Protein AF-A0A6J6TVB7-F1 (afdb_monomer)

Radius of gyration: 13.94 Å; Cα contacts (8 Å, |Δi|>4): 45; chains: 1; bounding box: 28×20×35 Å

Organism: NCBI:txid449393

pLDDT: mean 90.36, std 7.34, range [56.03, 96.69]

Secondary structure (DSSP, 8-state):
-HHHHHHH-TT-EE-GGG-EE---BTTB--EEE--EE----PPTT-

Solvent-accessible surface area (backbone atoms only — not comparable to full-atom values): 3114 Å² total; per-residue (Å²): 116,68,66,58,47,54,71,73,44,73,69,54,45,72,44,72,91,68,46,36,69,35,80,67,59,87,92,49,76,59,62,74,39,75,47,68,49,58,82,89,75,84,74,88,89,120

Sequence (46 aa):
MIETVLHRLPDYTVDASQSDPYPARGRHFGWSALPTTFTPGLPIGA

Mean predicted aligned error: 4.68 Å

Foldseek 3Di:
DVVVCCVPFVPKDWPPVPWAWDDDDDPDTDTPDTDIDGDDDDDPPD

Structure (mmCIF, N/CA/C/O backbone):
data_AF-A0A6J6TVB7-F1
#
_entry.id   AF-A0A6J6TVB7-F1
#
loop_
_atom_site.group_PDB
_atom_site.id
_atom_site.type_symbol
_atom_site.label_atom_id
_atom_site.label_alt_id
_atom_site.label_comp_id
_atom_site.label_asym_id
_atom_site.label_entity_id
_atom_site.label_seq_id
_atom_site.pdbx_PDB_ins_code
_atom_site.Cartn_x
_atom_site.Cartn_y
_atom_site.Cartn_z
_atom_site.occupancy
_atom_site.B_iso_or_equiv
_atom_site.auth_seq_id
_atom_site.auth_comp_id
_atom_site.auth_asym_id
_atom_site.auth_atom_id
_atom_site.pdbx_PDB_model_num
ATOM 1 N N . MET A 1 1 ? 10.447 2.543 9.402 1.00 73.50 1 MET A N 1
ATOM 2 C CA . MET A 1 1 ? 9.297 2.893 8.532 1.00 73.50 1 MET A CA 1
ATOM 3 C C . MET A 1 1 ? 8.438 1.672 8.223 1.00 73.50 1 MET A C 1
ATOM 5 O O . MET A 1 1 ? 7.275 1.691 8.591 1.00 73.50 1 MET A O 1
ATOM 9 N N . ILE A 1 2 ? 8.981 0.603 7.622 1.00 87.62 2 ILE A N 1
ATOM 10 C CA . ILE A 1 2 ? 8.198 -0.613 7.316 1.00 87.62 2 ILE A CA 1
ATOM 11 C C . ILE A 1 2 ? 7.644 -1.310 8.571 1.00 87.62 2 ILE A C 1
ATOM 13 O O . ILE A 1 2 ? 6.490 -1.710 8.592 1.00 87.62 2 ILE A O 1
ATOM 17 N N . GLU A 1 3 ? 8.426 -1.362 9.649 1.00 93.19 3 GLU A N 1
ATOM 18 C CA . GLU A 1 3 ? 8.036 -1.969 10.930 1.00 93.19 3 GLU A CA 1
ATOM 19 C C . GLU A 1 3 ? 6.724 -1.396 11.493 1.00 93.19 3 GLU A C 1
ATOM 21 O O . GLU A 1 3 ? 5.845 -2.135 11.923 1.00 93.19 3 GLU A O 1
ATOM 26 N N . THR A 1 4 ? 6.537 -0.076 11.414 1.00 90.25 4 THR A N 1
ATOM 27 C CA . THR A 1 4 ? 5.306 0.580 11.870 1.00 90.25 4 THR A CA 1
ATOM 28 C C . THR A 1 4 ? 4.094 0.165 11.041 1.00 90.25 4 THR A C 1
ATOM 30 O O . THR A 1 4 ? 3.022 -0.037 11.605 1.00 90.25 4 THR A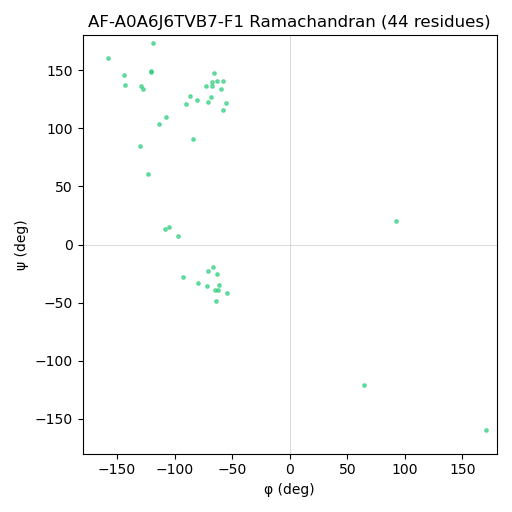 O 1
ATOM 33 N N . VAL A 1 5 ? 4.262 0.013 9.723 1.00 88.44 5 VAL A N 1
ATOM 34 C CA . VAL A 1 5 ? 3.200 -0.461 8.823 1.00 88.44 5 VAL A CA 1
ATOM 35 C C . VAL A 1 5 ? 2.815 -1.891 9.189 1.00 88.44 5 VAL A C 1
ATOM 37 O O . VAL A 1 5 ? 1.639 -2.154 9.409 1.00 88.44 5 VAL A O 1
ATOM 40 N N . LEU A 1 6 ? 3.800 -2.778 9.356 1.00 90.69 6 LEU A N 1
ATOM 41 C CA . LEU A 1 6 ? 3.562 -4.181 9.710 1.00 90.69 6 LEU A CA 1
ATOM 42 C C 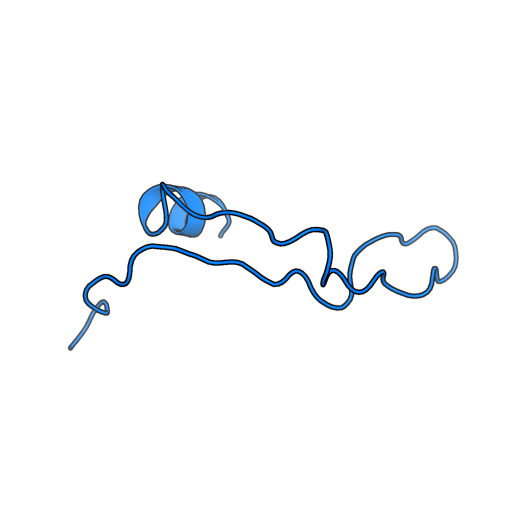. LEU A 1 6 ? 2.867 -4.341 11.069 1.00 90.69 6 LEU A C 1
ATOM 44 O O . LEU A 1 6 ? 2.038 -5.229 11.233 1.00 90.69 6 LEU A O 1
ATOM 48 N N . HIS A 1 7 ? 3.170 -3.477 12.041 1.00 92.56 7 HIS A N 1
ATOM 49 C CA . HIS A 1 7 ? 2.517 -3.523 13.350 1.00 92.56 7 HIS A CA 1
ATOM 50 C C . HIS A 1 7 ? 1.127 -2.884 13.383 1.00 92.56 7 HIS A C 1
ATOM 52 O O . HIS A 1 7 ? 0.287 -3.315 14.170 1.00 92.56 7 HIS A O 1
ATOM 58 N N . ARG A 1 8 ? 0.880 -1.830 12.596 1.00 91.88 8 ARG A N 1
ATOM 59 C CA . ARG A 1 8 ? -0.388 -1.078 12.640 1.00 91.88 8 ARG A CA 1
ATOM 60 C C . ARG A 1 8 ? -1.425 -1.582 11.648 1.00 91.88 8 ARG A C 1
ATOM 62 O O . ARG A 1 8 ? -2.608 -1.440 11.929 1.00 91.88 8 ARG A O 1
ATOM 69 N N . LEU A 1 9 ? -0.985 -2.158 10.535 1.00 95.00 9 LEU A N 1
ATOM 70 C CA . LEU A 1 9 ? -1.828 -2.702 9.475 1.00 95.00 9 LEU A CA 1
ATOM 71 C C . LEU A 1 9 ? -1.483 -4.189 9.266 1.00 95.00 9 LEU A C 1
ATOM 73 O O . LEU A 1 9 ? -0.998 -4.549 8.200 1.00 95.00 9 LEU A O 1
ATOM 77 N N . PRO A 1 10 ? -1.640 -5.064 10.277 1.00 94.06 10 PRO A N 1
ATOM 78 C CA . PRO A 1 10 ? -1.143 -6.443 10.208 1.00 94.06 10 PRO A CA 1
ATOM 79 C C . PRO A 1 10 ? -1.861 -7.307 9.160 1.00 94.06 10 PRO A C 1
ATOM 81 O O . PRO A 1 10 ? -1.341 -8.340 8.751 1.00 94.06 10 PRO A O 1
ATOM 84 N N . ASP A 1 11 ? -3.052 -6.893 8.739 1.00 95.31 11 ASP A N 1
ATOM 85 C CA . ASP A 1 11 ? -3.929 -7.579 7.794 1.00 95.31 11 ASP A CA 1
ATOM 86 C C . ASP A 1 11 ? -3.936 -6.925 6.404 1.00 95.31 11 ASP A C 1
ATOM 88 O O . ASP A 1 11 ? -4.830 -7.193 5.601 1.00 95.31 11 ASP A O 1
ATOM 92 N N . TYR A 1 12 ? -2.964 -6.054 6.107 1.00 94.31 12 TYR A N 1
ATOM 93 C CA . TYR A 1 12 ? -2.945 -5.375 4.820 1.00 94.31 12 TYR A CA 1
ATOM 94 C C . TYR A 1 12 ? -2.777 -6.366 3.658 1.00 94.31 12 TYR A C 1
ATOM 96 O O . TYR A 1 12 ? -1.983 -7.308 3.713 1.00 94.31 12 TYR A O 1
ATOM 104 N N . THR A 1 13 ? -3.494 -6.121 2.566 1.00 96.06 13 THR A N 1
ATOM 105 C C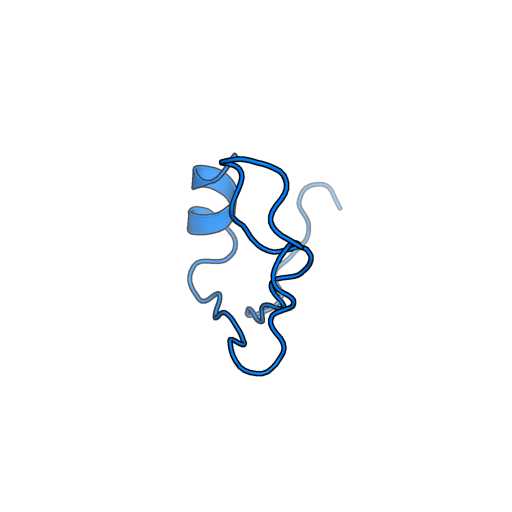A . THR A 1 13 ? -3.395 -6.908 1.333 1.00 96.06 13 THR A CA 1
ATOM 106 C C . THR A 1 13 ? -3.189 -5.996 0.134 1.00 96.06 13 THR A C 1
ATOM 108 O O . THR A 1 13 ? -3.817 -4.941 0.029 1.00 96.06 13 THR A O 1
ATOM 111 N N . VAL A 1 14 ? -2.279 -6.388 -0.760 1.00 95.31 14 VAL A N 1
ATOM 112 C CA . VAL A 1 14 ? -1.978 -5.660 -2.000 1.00 95.31 14 VAL A CA 1
ATOM 113 C C . VAL A 1 14 ? -2.935 -6.112 -3.095 1.00 95.31 14 VAL A C 1
ATOM 115 O O . VAL A 1 14 ? -3.018 -7.305 -3.387 1.00 95.31 14 VAL A O 1
ATOM 118 N N . ASP A 1 15 ? -3.593 -5.160 -3.752 1.00 95.69 15 ASP A N 1
ATOM 119 C CA . ASP A 1 15 ? -4.340 -5.434 -4.977 1.00 95.69 15 ASP A CA 1
ATOM 120 C C . ASP A 1 15 ? -3.389 -5.392 -6.177 1.00 95.69 15 ASP A C 1
ATOM 122 O O . ASP A 1 15 ? -3.149 -4.353 -6.799 1.00 95.69 15 ASP A O 1
ATOM 126 N N . ALA A 1 16 ? -2.823 -6.553 -6.503 1.00 93.81 16 ALA A N 1
ATOM 127 C CA . ALA A 1 16 ? -1.903 -6.686 -7.626 1.00 93.81 16 ALA A CA 1
ATOM 128 C C . ALA A 1 16 ? -2.565 -6.371 -8.981 1.00 93.81 16 ALA A C 1
ATOM 130 O O . ALA A 1 16 ? -1.869 -5.955 -9.909 1.00 93.81 16 ALA A O 1
ATOM 131 N N . SER A 1 17 ? -3.890 -6.528 -9.099 1.00 95.12 17 SER A N 1
ATOM 132 C CA . SER A 1 17 ? -4.614 -6.289 -10.354 1.00 95.12 17 SER 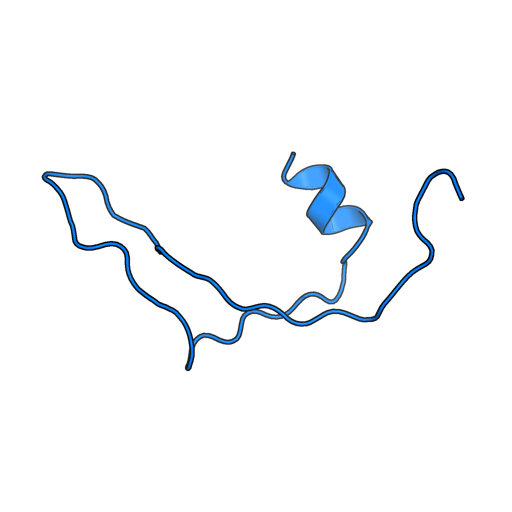A CA 1
ATOM 133 C C . SER A 1 17 ? -4.701 -4.807 -10.722 1.00 95.12 17 SER A C 1
ATOM 135 O O . SER A 1 17 ? -4.843 -4.477 -11.896 1.00 95.12 17 SER A O 1
ATOM 137 N N . GLN A 1 18 ? -4.574 -3.928 -9.725 1.00 95.56 18 GLN A N 1
ATOM 138 C CA . GLN A 1 18 ? -4.596 -2.470 -9.865 1.00 95.56 18 GLN A CA 1
ATOM 139 C C . GLN A 1 18 ? -3.207 -1.843 -9.654 1.00 95.56 18 GLN A C 1
ATOM 141 O O . GLN A 1 18 ? -3.089 -0.633 -9.463 1.00 95.56 18 GLN A O 1
ATOM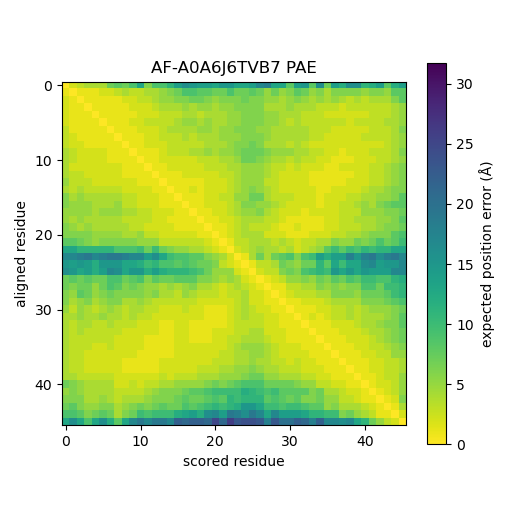 146 N N . SER A 1 19 ? -2.143 -2.653 -9.645 1.00 95.38 19 SER A N 1
ATOM 147 C CA . SER A 1 19 ? -0.783 -2.139 -9.479 1.00 95.38 19 SER A CA 1
ATOM 148 C C . SER A 1 19 ? -0.302 -1.406 -10.734 1.00 95.38 19 SER A C 1
ATOM 150 O O . SER A 1 19 ? -0.492 -1.878 -11.854 1.00 95.38 19 SER A O 1
ATOM 152 N N . ASP A 1 20 ? 0.346 -0.255 -10.539 1.00 95.19 20 ASP A N 1
ATOM 153 C CA . ASP A 1 20 ? 0.931 0.536 -11.625 1.00 95.19 20 ASP A CA 1
ATOM 154 C C . ASP A 1 20 ? 2.462 0.423 -11.572 1.00 95.19 20 ASP A C 1
ATOM 156 O O . ASP A 1 20 ? 3.084 0.936 -10.630 1.00 95.19 20 ASP A O 1
ATOM 160 N N . PRO A 1 21 ? 3.102 -0.276 -12.525 1.00 92.06 21 PRO A N 1
ATOM 161 C CA . PRO A 1 21 ? 4.548 -0.407 -12.549 1.00 92.06 21 PRO A CA 1
ATOM 162 C C . PRO A 1 21 ? 5.215 0.939 -12.843 1.00 92.06 21 PRO A C 1
ATOM 164 O O . PRO A 1 21 ? 4.800 1.707 -13.708 1.00 92.06 21 PRO A O 1
ATOM 167 N N . TYR A 1 22 ? 6.317 1.210 -12.149 1.00 89.12 22 TYR A N 1
ATOM 168 C CA . TYR A 1 22 ? 7.136 2.372 -12.457 1.00 89.12 22 TYR A CA 1
ATOM 169 C C . TYR A 1 22 ? 7.813 2.165 -13.819 1.00 89.12 22 TYR A C 1
ATOM 171 O O . TYR A 1 22 ? 8.491 1.144 -13.993 1.00 89.12 22 TYR A O 1
ATOM 179 N N . PRO A 1 23 ? 7.686 3.101 -14.783 1.00 84.25 23 PRO A N 1
ATOM 180 C CA . PRO A 1 23 ? 8.370 2.985 -16.063 1.00 84.25 23 PRO A CA 1
ATOM 181 C C . PRO A 1 23 ? 9.874 2.893 -15.815 1.00 84.25 23 PRO A C 1
ATOM 183 O O . PRO A 1 23 ? 10.474 3.828 -15.280 1.00 84.25 23 PRO A O 1
ATOM 186 N N . ALA A 1 24 ? 10.481 1.759 -16.168 1.00 79.50 24 ALA A N 1
ATOM 187 C CA . ALA A 1 24 ? 11.880 1.497 -15.859 1.00 79.50 24 ALA A CA 1
ATOM 188 C C . ALA A 1 24 ? 12.775 2.624 -16.403 1.00 79.50 24 ALA A C 1
ATOM 190 O O . ALA A 1 24 ? 12.794 2.908 -17.602 1.00 79.50 24 ALA A O 1
ATOM 191 N N . ARG A 1 25 ? 13.533 3.274 -15.513 1.00 78.56 25 ARG A N 1
ATOM 192 C CA . ARG A 1 25 ? 14.558 4.265 -15.872 1.00 78.56 25 ARG A CA 1
ATOM 193 C C . ARG A 1 25 ? 15.926 3.702 -15.509 1.00 78.56 25 ARG A C 1
ATOM 195 O O . ARG A 1 25 ? 16.308 3.654 -14.340 1.00 78.56 25 ARG A O 1
ATOM 202 N N . GLY A 1 26 ? 16.663 3.240 -16.518 1.00 84.56 26 GLY A N 1
ATOM 203 C CA . GLY A 1 26 ? 17.946 2.566 -16.315 1.00 84.56 26 GLY A CA 1
ATOM 204 C C . GLY A 1 26 ? 17.775 1.243 -15.563 1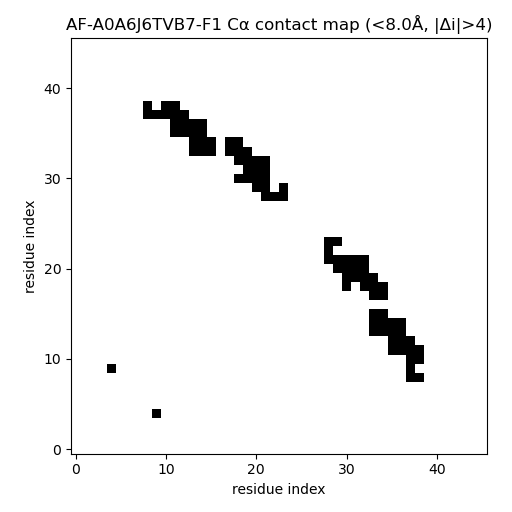.00 84.56 26 G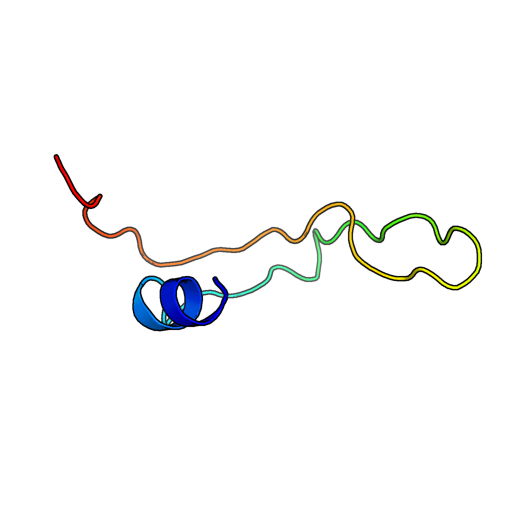LY A C 1
ATOM 205 O O . GLY A 1 26 ? 17.075 0.356 -16.035 1.00 84.56 26 GLY A O 1
ATOM 206 N N . ARG A 1 27 ? 18.419 1.105 -14.395 1.00 87.31 27 ARG A N 1
ATOM 207 C CA . ARG A 1 27 ? 18.342 -0.099 -13.536 1.00 87.31 27 ARG A CA 1
ATOM 208 C C . ARG A 1 27 ? 17.324 0.006 -12.394 1.00 87.31 27 ARG A C 1
ATOM 210 O O . ARG A 1 27 ? 17.311 -0.852 -11.516 1.00 87.31 27 ARG A O 1
ATOM 217 N N . HIS A 1 28 ? 16.513 1.060 -12.367 1.00 86.88 28 HIS A N 1
ATOM 218 C CA . HIS A 1 28 ? 15.519 1.254 -11.318 1.00 86.88 28 HIS A CA 1
ATOM 219 C C . HIS A 1 28 ? 14.199 0.603 -11.726 1.00 86.88 28 HIS A C 1
ATOM 221 O O . HIS A 1 28 ? 13.605 0.974 -12.740 1.00 86.88 28 HIS A O 1
ATOM 227 N N . PHE A 1 29 ? 13.754 -0.343 -10.903 1.00 88.94 29 PHE A N 1
ATOM 228 C CA . PHE A 1 29 ? 12.481 -1.042 -11.027 1.00 88.94 29 PHE A CA 1
ATOM 229 C C . PHE A 1 29 ? 11.659 -0.805 -9.763 1.00 88.94 29 PHE A C 1
ATOM 231 O O . PHE A 1 29 ? 12.214 -0.658 -8.674 1.00 88.94 29 PHE A O 1
ATOM 238 N N . GLY A 1 30 ? 10.341 -0.768 -9.908 1.00 90.88 30 GLY A N 1
ATOM 239 C CA . GLY A 1 30 ? 9.428 -0.563 -8.794 1.00 90.88 30 GLY A CA 1
ATOM 240 C C . GLY A 1 30 ? 8.010 -0.324 -9.285 1.00 90.88 30 GLY A C 1
ATOM 241 O O . GLY A 1 30 ? 7.676 -0.646 -10.425 1.00 90.88 30 GLY A O 1
ATOM 242 N N . TRP A 1 31 ? 7.200 0.281 -8.426 1.00 93.88 31 TRP A N 1
ATOM 243 C CA . TRP A 1 31 ? 5.801 0.582 -8.696 1.00 93.88 31 TRP A CA 1
ATOM 244 C C . TRP A 1 31 ? 5.525 2.060 -8.440 1.00 93.88 31 TRP A C 1
ATOM 246 O O . TRP A 1 31 ? 5.952 2.601 -7.420 1.00 93.88 31 TRP A O 1
ATOM 256 N N . SER A 1 32 ? 4.822 2.700 -9.370 1.00 94.06 32 SER A N 1
ATOM 257 C CA . SER A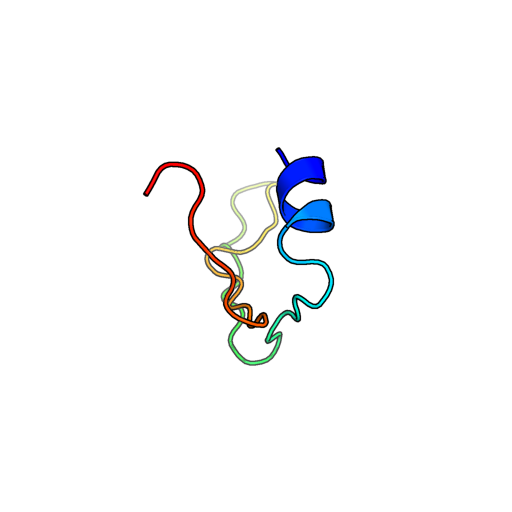 1 32 ? 4.281 4.052 -9.208 1.00 94.06 32 SER A CA 1
ATOM 258 C C . SER A 1 32 ? 3.105 4.050 -8.234 1.00 94.06 32 SER A C 1
ATOM 260 O O . SER A 1 32 ? 2.953 4.988 -7.454 1.00 94.06 32 SER A O 1
ATOM 262 N N . ALA A 1 33 ? 2.299 2.981 -8.249 1.00 95.44 33 ALA A N 1
ATOM 263 C CA . ALA A 1 33 ? 1.206 2.769 -7.309 1.00 95.44 33 ALA A CA 1
ATOM 264 C C . ALA A 1 33 ? 1.071 1.289 -6.923 1.00 95.44 33 ALA A C 1
ATOM 266 O O . ALA A 1 33 ? 1.127 0.396 -7.769 1.00 95.44 33 ALA A O 1
ATOM 267 N N . LEU A 1 34 ? 0.845 1.047 -5.629 1.00 95.25 34 LEU A N 1
ATOM 268 C CA . LEU A 1 34 ? 0.504 -0.260 -5.059 1.00 95.25 34 LEU A CA 1
ATOM 269 C C . LEU A 1 34 ? -0.735 -0.117 -4.167 1.00 95.25 34 LEU A C 1
ATOM 271 O O . LEU A 1 34 ? -0.604 0.076 -2.953 1.00 95.25 34 LEU A O 1
ATOM 275 N N . PRO A 1 35 ? -1.941 -0.170 -4.756 1.00 96.69 35 PRO A N 1
ATOM 276 C CA . PRO A 1 35 ? -3.177 -0.108 -3.993 1.00 96.69 35 PRO A CA 1
ATOM 277 C C . PRO A 1 35 ? -3.251 -1.237 -2.965 1.00 96.69 35 PRO A C 1
ATOM 279 O O . PRO A 1 35 ? -2.830 -2.370 -3.210 1.00 96.69 35 PRO A O 1
ATOM 282 N N . THR A 1 36 ? -3.759 -0.906 -1.786 1.00 95.50 36 THR A N 1
ATOM 283 C CA . THR A 1 36 ? -3.758 -1.792 -0.622 1.00 95.50 36 THR A CA 1
ATOM 284 C C . THR A 1 36 ? -5.032 -1.598 0.187 1.00 95.50 36 THR A C 1
ATOM 286 O O . THR A 1 36 ? -5.557 -0.489 0.279 1.00 95.50 36 THR A O 1
ATOM 289 N N . THR A 1 37 ? -5.525 -2.681 0.783 1.00 96.50 37 THR A N 1
ATOM 290 C CA . THR A 1 37 ? -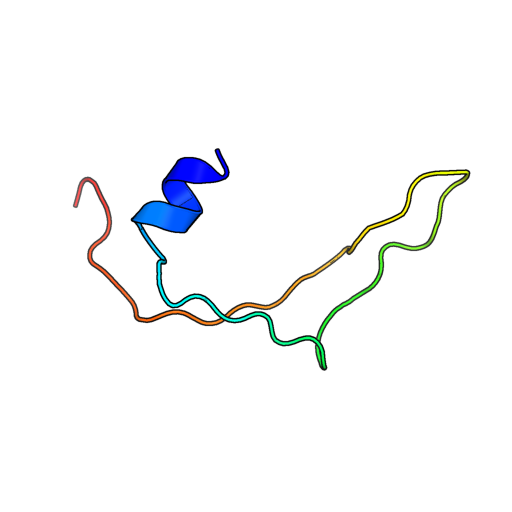6.668 -2.665 1.707 1.00 96.50 37 THR A CA 1
ATOM 291 C C . THR A 1 37 ? -6.242 -3.200 3.065 1.00 96.50 37 THR A C 1
ATOM 293 O O . THR A 1 37 ? -5.325 -4.013 3.141 1.00 96.50 37 THR A O 1
ATOM 296 N N . PHE A 1 38 ? -6.865 -2.713 4.133 1.00 95.75 38 PHE A N 1
ATOM 297 C CA . PHE A 1 38 ? -6.614 -3.116 5.518 1.00 95.75 38 PHE A CA 1
ATOM 298 C C . PHE A 1 38 ? -7.843 -2.770 6.366 1.00 95.75 38 PHE A C 1
ATOM 300 O O . PHE A 1 38 ? -8.643 -1.913 5.971 1.00 95.75 38 PHE A O 1
ATOM 307 N N . THR A 1 39 ? -7.994 -3.392 7.534 1.00 96.06 39 THR A N 1
ATOM 308 C CA . THR A 1 39 ? -9.078 -3.037 8.460 1.00 96.06 39 THR A CA 1
ATOM 309 C C . THR A 1 39 ? -8.810 -1.665 9.099 1.00 96.06 39 THR A C 1
ATOM 311 O O . THR A 1 39 ? -7.769 -1.491 9.738 1.00 96.06 39 THR A O 1
ATOM 314 N N . PRO A 1 40 ? -9.715 -0.670 8.978 1.00 94.50 40 PRO A N 1
ATOM 315 C CA . PRO A 1 40 ? -9.506 0.648 9.574 1.00 94.50 40 PRO A CA 1
ATOM 316 C C . PRO A 1 40 ? -9.337 0.588 11.099 1.00 94.50 40 PRO A C 1
ATOM 318 O O . PRO A 1 40 ? -10.119 -0.053 11.798 1.00 94.50 40 PRO A O 1
ATOM 321 N N . GLY A 1 41 ? -8.334 1.302 11.614 1.00 88.94 41 GLY A N 1
ATOM 322 C CA . GLY A 1 41 ? -8.067 1.453 13.045 1.00 88.94 41 GLY A CA 1
ATOM 323 C C . GLY A 1 41 ? -8.144 2.910 13.502 1.00 88.94 41 GLY A C 1
ATOM 324 O O . GLY A 1 41 ? -8.264 3.829 12.690 1.00 88.94 41 GLY A O 1
ATOM 325 N N . LEU A 1 42 ? -8.052 3.133 14.815 1.00 91.94 42 LEU A N 1
ATOM 326 C CA . LEU A 1 42 ? -8.028 4.486 15.372 1.00 91.94 42 LEU A CA 1
ATOM 327 C C . LEU A 1 42 ? -6.730 5.221 14.987 1.00 91.94 42 LEU A C 1
ATOM 329 O O . LEU A 1 42 ? -5.645 4.635 15.089 1.00 91.94 42 LEU A O 1
ATOM 333 N N . PRO A 1 43 ? -6.812 6.504 14.590 1.00 87.56 43 PRO A N 1
ATOM 334 C CA . PRO A 1 43 ? -5.632 7.317 14.343 1.00 87.56 43 PRO A CA 1
ATOM 335 C C . PRO A 1 43 ? -4.863 7.554 15.646 1.00 87.56 43 PRO A C 1
ATOM 337 O O . PRO A 1 43 ? -5.435 7.651 16.731 1.00 87.56 43 PRO A O 1
ATOM 340 N N . ILE A 1 44 ? -3.542 7.665 15.541 1.00 85.06 44 ILE A N 1
ATOM 341 C CA . ILE A 1 44 ? -2.704 8.026 16.685 1.00 85.06 44 ILE A CA 1
ATOM 342 C C . ILE A 1 44 ? -2.771 9.548 16.858 1.00 85.06 44 ILE A C 1
ATOM 344 O O . ILE A 1 44 ? -2.431 10.274 15.927 1.00 85.06 44 ILE A O 1
ATOM 348 N N . GLY A 1 45 ? -3.154 10.016 18.050 1.00 82.38 45 GLY A N 1
ATOM 349 C CA . GLY A 1 45 ? -3.131 11.441 18.413 1.00 82.38 45 GLY A CA 1
ATOM 350 C C . GLY A 1 45 ? -4.426 12.222 18.165 1.00 82.38 45 GLY A C 1
ATOM 351 O O . GLY A 1 45 ? -4.356 13.444 18.065 1.00 82.38 45 GLY A O 1
ATOM 352 N N . ALA A 1 46 ? -5.568 11.534 18.046 1.00 56.03 46 ALA A N 1
ATOM 353 C CA . ALA A 1 46 ? -6.898 12.150 18.074 1.00 56.03 46 ALA A CA 1
ATOM 354 C C . ALA A 1 46 ? -7.389 12.418 19.504 1.00 56.03 46 ALA A C 1
ATOM 356 O O . ALA A 1 46 ? -6.979 11.660 20.416 1.00 56.03 46 ALA A O 1
#